Protein AF-A0A483AK46-F1 (afdb_monomer_lite)

Foldseek 3Di:
DDPPVVVVLVVVLVVCVVVVHAQEAEAEPPPPDDPVVSVVSHPYYDYPDDVRVVVVVVVRVVD

Structure (mmCIF, N/CA/C/O backbone):
data_AF-A0A483AK46-F1
#
_entry.id   AF-A0A483AK46-F1
#
loop_
_atom_site.group_PDB
_atom_site.id
_atom_site.type_symbol
_atom_site.label_atom_id
_atom_site.label_alt_id
_atom_site.label_comp_id
_atom_site.label_asym_id
_atom_site.label_entity_id
_atom_site.label_seq_id
_atom_site.pdbx_PDB_ins_code
_atom_site.Cartn_x
_atom_site.Cartn_y
_atom_site.Cartn_z
_atom_site.occupancy
_atom_site.B_iso_or_equiv
_atom_site.auth_seq_id
_atom_site.auth_comp_id
_atom_site.auth_asym_id
_atom_site.auth_atom_id
_atom_site.pdbx_PDB_model_num
ATOM 1 N N . MET A 1 1 ? 15.541 6.881 13.599 1.00 41.59 1 MET A N 1
ATOM 2 C CA . MET A 1 1 ? 15.484 7.541 12.275 1.00 41.59 1 MET A CA 1
ATOM 3 C C . MET A 1 1 ? 14.018 7.600 11.853 1.00 41.59 1 MET A C 1
ATOM 5 O O . MET A 1 1 ? 13.418 6.556 11.645 1.00 41.59 1 MET A O 1
ATOM 9 N N . TYR A 1 2 ? 13.451 8.810 11.935 1.00 35.88 2 TYR A N 1
ATOM 10 C CA . TYR A 1 2 ? 12.044 9.238 11.810 1.00 35.88 2 TYR A CA 1
ATOM 11 C C . TYR A 1 2 ? 10.951 8.485 12.596 1.00 35.88 2 TYR A C 1
ATOM 13 O O . TYR A 1 2 ? 10.030 7.906 12.029 1.00 35.88 2 TYR A O 1
ATOM 21 N N . ALA A 1 3 ? 10.964 8.631 13.924 1.00 39.88 3 ALA A N 1
ATOM 22 C CA . ALA A 1 3 ? 9.838 8.257 14.790 1.00 39.88 3 ALA A CA 1
ATOM 23 C C . ALA A 1 3 ? 8.534 9.040 14.489 1.00 39.88 3 ALA A C 1
ATOM 25 O O . ALA A 1 3 ? 7.457 8.635 14.922 1.00 39.88 3 ALA A O 1
ATOM 26 N N . ASN A 1 4 ? 8.623 10.131 13.715 1.00 45.91 4 ASN A N 1
ATOM 27 C CA . ASN A 1 4 ? 7.496 11.013 13.420 1.00 45.91 4 ASN A CA 1
ATOM 28 C C . ASN A 1 4 ? 6.561 10.478 12.319 1.00 45.91 4 ASN A C 1
ATOM 30 O O . ASN A 1 4 ? 5.370 10.784 12.350 1.00 45.91 4 ASN A O 1
ATOM 34 N N . TYR A 1 5 ? 7.043 9.630 11.389 1.00 54.81 5 TYR A N 1
ATOM 35 C CA . TYR A 1 5 ? 6.143 9.060 10.377 1.00 54.81 5 TYR A CA 1
ATOM 36 C C . TYR A 1 5 ? 5.217 7.982 10.953 1.00 54.81 5 TYR A C 1
ATOM 38 O O . TYR A 1 5 ? 4.069 7.831 10.545 1.00 54.81 5 TYR A O 1
ATOM 46 N N . SER A 1 6 ? 5.681 7.277 11.983 1.00 66.12 6 SER A N 1
ATOM 47 C CA . SER A 1 6 ? 4.948 6.171 12.592 1.00 66.12 6 SER A CA 1
ATOM 48 C C . SER A 1 6 ? 3.608 6.582 13.204 1.00 66.12 6 SER A C 1
ATOM 50 O O . SER A 1 6 ? 2.709 5.749 13.257 1.00 66.12 6 SER A O 1
ATOM 52 N N . LYS A 1 7 ? 3.440 7.827 13.680 1.00 78.81 7 LYS A N 1
ATOM 53 C CA . LYS A 1 7 ? 2.163 8.258 14.277 1.00 78.81 7 LYS A CA 1
ATOM 54 C C . LYS A 1 7 ? 1.086 8.439 13.212 1.00 78.81 7 LYS A C 1
ATOM 56 O O . LYS A 1 7 ? 0.025 7.841 13.358 1.00 78.81 7 LYS A O 1
ATOM 61 N N . TRP A 1 8 ? 1.347 9.216 12.160 1.00 83.00 8 TRP A N 1
ATOM 62 C CA . TRP A 1 8 ? 0.353 9.432 11.104 1.00 83.00 8 TRP A CA 1
ATOM 63 C C . TRP A 1 8 ? 0.119 8.159 10.290 1.00 83.00 8 TRP A C 1
ATOM 65 O O . TRP A 1 8 ? -1.030 7.831 10.044 1.00 83.00 8 TRP A O 1
ATOM 75 N N . ILE A 1 9 ? 1.158 7.361 10.007 1.00 81.69 9 ILE A N 1
ATOM 76 C CA . ILE A 1 9 ? 0.999 6.059 9.335 1.00 81.69 9 ILE A CA 1
ATOM 77 C C . ILE A 1 9 ? 0.047 5.165 10.127 1.00 81.69 9 ILE A C 1
ATOM 79 O O . ILE A 1 9 ? -0.853 4.556 9.563 1.00 81.69 9 ILE A O 1
ATOM 83 N N . LYS A 1 10 ? 0.204 5.102 11.454 1.00 85.25 10 LYS A N 1
ATOM 84 C CA . LYS A 1 10 ? -0.711 4.333 12.306 1.00 85.25 10 LYS A CA 1
ATOM 85 C C . LYS A 1 10 ? -2.136 4.892 12.282 1.00 85.25 10 LYS A C 1
ATOM 87 O O . LYS A 1 10 ? -3.066 4.102 12.399 1.00 85.25 10 LYS A O 1
ATOM 92 N N . GLN A 1 11 ? -2.321 6.209 12.164 1.00 88.38 11 GLN A N 1
ATOM 93 C CA . GLN A 1 11 ? -3.654 6.812 12.028 1.00 88.38 11 GLN A CA 1
ATOM 94 C C . GLN A 1 11 ? -4.287 6.467 10.675 1.00 88.38 11 GLN A C 1
ATOM 96 O O . GLN A 1 11 ? -5.433 6.033 10.653 1.00 88.38 11 GLN A O 1
ATOM 101 N N . GLU A 1 12 ? -3.531 6.539 9.580 1.00 89.56 12 GLU A N 1
ATOM 102 C CA . GLU A 1 12 ? -3.987 6.140 8.241 1.00 89.56 12 GLU A CA 1
ATOM 103 C C . GLU A 1 12 ? -4.329 4.646 8.169 1.00 89.56 12 GLU A C 1
ATOM 105 O O . GLU A 1 12 ? -5.372 4.273 7.635 1.00 89.56 12 GLU A O 1
ATOM 110 N N . ILE A 1 13 ? -3.505 3.777 8.770 1.00 89.00 13 ILE A N 1
ATOM 111 C CA . ILE A 1 13 ? -3.793 2.337 8.878 1.00 89.00 13 ILE A CA 1
ATOM 112 C C . ILE A 1 13 ? -5.095 2.115 9.654 1.00 89.00 13 ILE A C 1
ATOM 114 O O . ILE A 1 13 ? -5.934 1.320 9.236 1.00 89.00 13 ILE A O 1
ATOM 118 N N . LYS A 1 14 ? -5.289 2.817 10.779 1.00 91.25 14 LYS A N 1
ATOM 119 C CA . LYS A 1 14 ? -6.537 2.736 11.552 1.00 91.25 14 LYS A CA 1
ATOM 120 C C . LYS A 1 14 ? -7.734 3.200 10.728 1.00 91.25 14 LYS A C 1
ATOM 122 O O . LYS A 1 14 ? -8.726 2.487 10.686 1.00 91.25 14 LYS A O 1
ATOM 127 N N . GLY A 1 15 ? -7.630 4.345 10.055 1.00 92.38 15 GLY A N 1
ATOM 128 C CA . GLY A 1 15 ? -8.683 4.865 9.186 1.00 92.38 15 GLY A CA 1
ATOM 129 C C . GLY A 1 15 ? -9.031 3.884 8.071 1.00 92.38 15 GLY A C 1
ATOM 130 O O . GLY A 1 15 ? -10.197 3.553 7.891 1.00 92.38 15 GLY A O 1
ATOM 131 N N . SER A 1 16 ? -8.023 3.341 7.392 1.00 90.88 16 SER A N 1
ATOM 132 C CA . SER A 1 16 ? -8.208 2.343 6.334 1.00 90.88 16 SER A CA 1
ATOM 133 C C . SER A 1 16 ? -8.957 1.114 6.849 1.00 90.88 16 SER A C 1
ATOM 135 O O . SER A 1 16 ? -9.934 0.704 6.232 1.00 90.88 16 SER A O 1
ATOM 137 N N . LYS A 1 17 ? -8.599 0.598 8.033 1.00 88.81 17 LYS A N 1
ATOM 138 C CA . LYS A 1 17 ? -9.342 -0.497 8.681 1.00 88.81 17 LYS A CA 1
ATOM 139 C C . LYS A 1 17 ? -10.786 -0.115 9.015 1.00 88.81 17 LYS A C 1
ATOM 141 O O . LYS A 1 17 ? -11.686 -0.903 8.757 1.00 88.81 17 LYS A O 1
ATOM 146 N N . THR A 1 18 ? -11.025 1.089 9.537 1.00 93.69 18 THR A N 1
ATOM 147 C CA . THR A 1 18 ? -12.381 1.577 9.849 1.00 93.69 18 THR A CA 1
ATOM 148 C C . THR A 1 18 ? -13.254 1.698 8.600 1.00 93.69 18 THR A C 1
ATOM 150 O O . THR A 1 18 ? -14.425 1.335 8.631 1.00 93.69 18 THR A O 1
ATOM 153 N N . TYR A 1 19 ? -12.694 2.180 7.490 1.00 92.50 19 TYR A N 1
ATOM 154 C CA . TYR A 1 19 ? -13.407 2.341 6.219 1.00 92.50 19 TYR A CA 1
ATOM 155 C C . TYR A 1 19 ? -13.366 1.092 5.329 1.00 92.50 19 TYR A C 1
ATOM 157 O O . TYR A 1 19 ? -13.788 1.161 4.172 1.00 92.50 19 TYR A O 1
ATOM 165 N N . ASN A 1 20 ? -12.836 -0.020 5.846 1.00 89.62 20 ASN A N 1
ATOM 166 C CA . ASN A 1 20 ? -12.621 -1.269 5.121 1.00 89.62 20 ASN A CA 1
ATOM 167 C C . ASN A 1 20 ? -11.920 -1.051 3.764 1.00 89.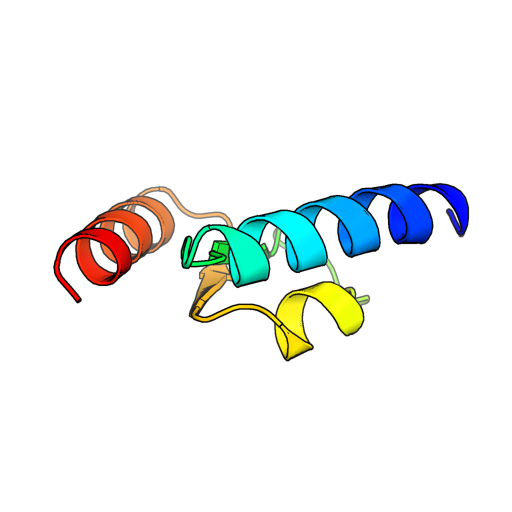62 20 ASN A C 1
ATOM 169 O O . ASN A 1 20 ? -12.315 -1.589 2.729 1.00 89.62 20 ASN A O 1
ATOM 173 N N . LYS A 1 21 ? -10.920 -0.163 3.756 1.00 91.81 21 LYS A N 1
ATOM 174 C CA . LYS A 1 21 ? -10.101 0.160 2.589 1.00 91.81 21 LYS A CA 1
ATOM 175 C C . LYS A 1 21 ? -8.834 -0.690 2.604 1.00 91.81 21 LYS A C 1
ATOM 177 O O . LYS A 1 21 ? -8.139 -0.694 3.623 1.00 91.81 21 LYS A O 1
ATOM 182 N N . PRO A 1 22 ? -8.503 -1.350 1.483 1.00 92.62 22 PRO A N 1
ATOM 183 C CA . PRO A 1 22 ? -7.307 -2.165 1.404 1.00 92.62 22 PRO A CA 1
ATOM 184 C C . PRO A 1 22 ? -6.043 -1.300 1.412 1.00 92.62 22 PRO A C 1
ATOM 186 O O . PRO A 1 22 ? -6.011 -0.200 0.851 1.00 92.62 22 PRO A O 1
ATOM 189 N N . ILE A 1 23 ? -4.978 -1.825 2.008 1.00 92.19 23 ILE A N 1
ATOM 190 C CA . ILE A 1 23 ? -3.676 -1.176 2.142 1.00 92.19 23 ILE A CA 1
ATOM 191 C C . ILE A 1 23 ? -2.667 -1.883 1.232 1.00 92.19 23 ILE A C 1
ATOM 193 O O . ILE A 1 23 ? -2.341 -3.057 1.412 1.00 92.19 23 ILE A O 1
ATOM 197 N N . LEU A 1 24 ? -2.117 -1.138 0.269 1.00 91.81 24 LEU A N 1
ATOM 198 C CA . LEU A 1 24 ? -1.050 -1.601 -0.619 1.00 91.81 24 LEU A CA 1
ATOM 199 C C . LEU A 1 24 ? 0.303 -1.027 -0.186 1.00 91.81 24 LEU A C 1
ATOM 201 O O . LEU A 1 24 ? 0.560 0.166 -0.347 1.00 91.81 24 LEU A O 1
ATOM 205 N N . ALA A 1 25 ? 1.201 -1.879 0.302 1.00 90.12 25 ALA A N 1
ATOM 206 C CA . ALA A 1 25 ? 2.575 -1.495 0.607 1.00 90.12 25 ALA A CA 1
ATOM 207 C C . ALA A 1 25 ? 3.444 -1.497 -0.662 1.00 90.12 25 ALA A C 1
ATOM 209 O O . ALA A 1 25 ? 3.505 -2.492 -1.388 1.00 90.12 25 ALA A O 1
ATOM 210 N N . VAL A 1 26 ? 4.167 -0.401 -0.910 1.00 89.00 26 VAL A N 1
ATOM 211 C CA . VAL A 1 26 ? 5.108 -0.287 -2.037 1.00 89.00 26 VAL A CA 1
ATOM 212 C C . VAL A 1 26 ? 6.528 -0.114 -1.509 1.00 89.00 26 VAL A C 1
ATOM 214 O O . VAL A 1 26 ? 6.849 0.881 -0.863 1.00 89.00 26 VAL A O 1
ATOM 217 N N . ASN A 1 27 ? 7.387 -1.085 -1.808 1.00 84.88 27 ASN A N 1
ATOM 218 C CA . ASN A 1 27 ? 8.767 -1.132 -1.342 1.00 84.88 27 ASN A CA 1
ATOM 219 C C . ASN A 1 27 ? 9.721 -0.579 -2.416 1.00 84.88 27 ASN A C 1
ATOM 221 O O . ASN A 1 27 ? 9.841 -1.185 -3.488 1.00 84.88 27 ASN A O 1
ATOM 225 N N . PRO A 1 28 ? 10.421 0.540 -2.157 1.00 80.38 28 PRO A N 1
ATOM 226 C CA . PRO A 1 28 ? 11.429 1.060 -3.072 1.00 80.38 28 PRO A CA 1
ATOM 227 C C . PRO A 1 28 ? 12.668 0.159 -3.127 1.00 80.38 28 PRO A C 1
ATOM 229 O O . PRO A 1 28 ? 13.005 -0.547 -2.172 1.00 80.38 28 PRO A O 1
ATOM 232 N N . PHE A 1 29 ? 13.355 0.186 -4.269 1.00 73.44 29 PHE A N 1
ATOM 233 C CA . PHE A 1 29 ? 14.582 -0.579 -4.475 1.00 73.44 29 PHE A CA 1
ATOM 234 C C . PHE A 1 29 ? 15.669 -0.174 -3.473 1.00 73.44 29 PHE A C 1
ATOM 236 O O . PHE A 1 29 ? 15.848 1.006 -3.182 1.00 73.44 29 PHE A O 1
ATOM 243 N N . GLY A 1 30 ? 16.393 -1.160 -2.938 1.00 64.12 30 GLY A N 1
ATOM 244 C CA . GLY A 1 30 ? 17.502 -0.931 -2.004 1.00 64.12 30 GLY A CA 1
ATOM 245 C C . GLY A 1 30 ? 17.095 -0.631 -0.556 1.00 64.12 30 GLY A C 1
ATOM 246 O O . GLY A 1 30 ? 17.966 -0.442 0.291 1.00 64.12 30 GLY A O 1
ATOM 247 N N . GLN A 1 31 ? 15.799 -0.624 -0.219 1.00 63.44 31 GLN A N 1
ATOM 248 C CA . GLN A 1 31 ? 15.361 -0.392 1.158 1.00 63.44 31 GLN A CA 1
ATOM 249 C C . GLN A 1 31 ? 15.457 -1.681 1.996 1.00 63.44 31 GLN A C 1
ATOM 251 O O . GLN A 1 31 ? 14.567 -2.528 1.986 1.00 63.44 31 GLN A O 1
ATOM 256 N N . GLN A 1 32 ? 16.557 -1.827 2.743 1.00 54.16 32 GLN A N 1
ATOM 257 C CA . GLN A 1 32 ? 16.777 -2.955 3.664 1.00 54.16 32 GLN A CA 1
ATOM 258 C C . GLN A 1 32 ? 15.946 -2.845 4.955 1.00 54.16 32 GLN A C 1
ATOM 260 O O . GLN A 1 32 ? 15.567 -3.857 5.541 1.00 54.16 32 GLN A O 1
ATOM 265 N N . LYS A 1 33 ? 15.606 -1.620 5.387 1.00 55.66 33 LYS A N 1
ATOM 266 C CA . LYS A 1 33 ? 14.721 -1.372 6.537 1.00 55.66 33 LYS A CA 1
ATOM 267 C C . LYS A 1 33 ? 13.274 -1.271 6.081 1.00 55.66 33 LYS A C 1
ATOM 269 O O . LYS A 1 33 ? 12.730 -0.185 5.910 1.00 55.66 33 LYS A O 1
ATOM 274 N N . LYS A 1 34 ? 12.665 -2.436 5.897 1.00 59.91 34 LYS A N 1
ATOM 275 C CA . LYS A 1 34 ? 11.223 -2.582 5.735 1.00 59.91 34 LYS A CA 1
ATOM 276 C C . LYS A 1 34 ? 10.525 -2.014 6.977 1.00 59.91 34 LYS A C 1
ATOM 278 O O . LYS A 1 34 ? 10.816 -2.436 8.094 1.00 59.91 34 LYS A O 1
ATOM 283 N N . SER A 1 35 ? 9.640 -1.035 6.806 1.00 60.69 35 SER A N 1
ATOM 284 C CA . SER A 1 35 ? 8.852 -0.492 7.919 1.00 60.69 35 SER A CA 1
ATOM 285 C C . SER A 1 35 ? 7.819 -1.543 8.348 1.00 60.69 35 SER A C 1
ATOM 287 O O . SER A 1 35 ? 6.744 -1.622 7.756 1.00 60.69 35 SER A O 1
ATOM 289 N N . GLY A 1 36 ? 8.174 -2.389 9.327 1.00 66.88 36 GLY A N 1
ATOM 290 C CA . GLY A 1 36 ? 7.388 -3.568 9.733 1.00 66.88 36 GLY A CA 1
ATOM 291 C C . GLY A 1 36 ? 5.910 -3.257 9.965 1.00 66.88 36 GLY A C 1
ATOM 292 O O . GLY A 1 36 ? 5.054 -3.908 9.391 1.00 66.88 36 GLY A O 1
ATOM 293 N N . VAL A 1 37 ? 5.612 -2.137 10.632 1.00 75.44 37 VAL A N 1
ATOM 294 C CA . VAL A 1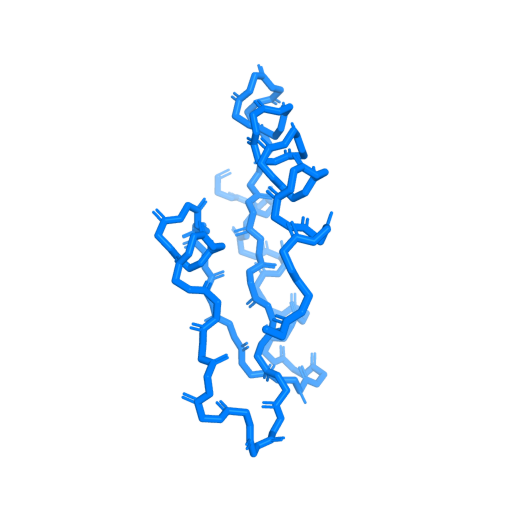 37 ? 4.235 -1.706 10.937 1.00 75.44 37 VAL A CA 1
ATOM 295 C C . VAL A 1 37 ? 3.339 -1.590 9.696 1.00 75.44 37 VAL A C 1
ATOM 297 O O . VAL A 1 37 ? 2.152 -1.883 9.788 1.00 75.44 37 VAL A O 1
ATOM 300 N N . VAL A 1 38 ? 3.864 -1.153 8.548 1.00 76.81 38 VAL A N 1
ATOM 301 C CA . VAL A 1 38 ? 3.056 -1.038 7.321 1.00 76.81 38 VAL A CA 1
ATOM 302 C C . VAL A 1 38 ? 2.855 -2.407 6.688 1.00 7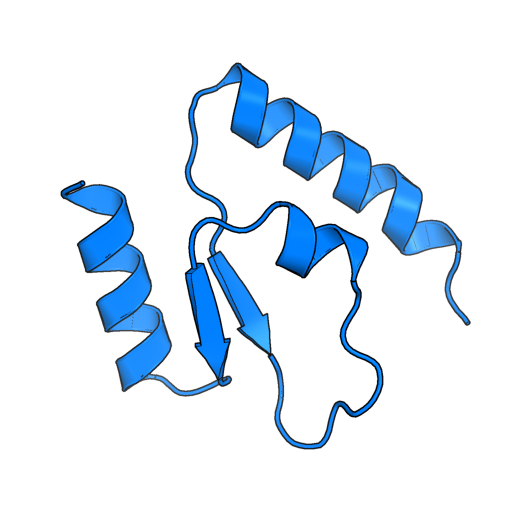6.81 38 VAL A C 1
ATOM 304 O O . VAL A 1 38 ? 1.742 -2.722 6.294 1.00 76.81 38 VAL A O 1
ATOM 307 N N . LEU A 1 39 ? 3.907 -3.225 6.618 1.00 77.25 39 LEU A N 1
ATOM 308 C CA . LEU A 1 39 ? 3.825 -4.563 6.029 1.00 77.25 39 LEU A CA 1
ATOM 309 C C . LEU A 1 39 ? 2.930 -5.497 6.843 1.00 77.25 39 LEU A C 1
ATOM 311 O O . LEU A 1 39 ? 2.145 -6.224 6.251 1.00 77.25 39 LEU A O 1
ATOM 315 N N . ASP A 1 40 ? 2.991 -5.415 8.171 1.00 81.19 40 ASP A N 1
ATOM 316 C CA . ASP A 1 40 ? 2.160 -6.209 9.084 1.00 81.19 40 ASP A CA 1
ATOM 317 C C . ASP A 1 40 ? 0.665 -5.874 8.961 1.00 81.19 40 ASP A C 1
ATOM 319 O O . ASP A 1 40 ? -0.187 -6.637 9.405 1.00 81.19 40 ASP A O 1
ATOM 323 N N . ASN A 1 41 ? 0.336 -4.706 8.401 1.00 85.19 41 ASN A N 1
ATOM 324 C CA . ASN A 1 41 ? -1.037 -4.233 8.243 1.00 85.19 41 ASN A CA 1
ATOM 325 C C . ASN A 1 41 ? -1.461 -4.091 6.774 1.00 85.19 41 ASN A C 1
ATOM 327 O O . ASN A 1 41 ? -2.569 -3.625 6.531 1.00 85.19 41 ASN A O 1
ATOM 331 N N . ALA A 1 42 ? -0.604 -4.441 5.813 1.00 88.12 42 ALA A N 1
ATOM 332 C CA . ALA A 1 42 ? -0.906 -4.328 4.392 1.00 88.12 42 ALA A CA 1
ATOM 333 C C . ALA A 1 42 ? -1.515 -5.626 3.857 1.00 88.12 42 ALA A C 1
ATOM 335 O O . ALA A 1 42 ? -0.983 -6.707 4.094 1.00 88.12 42 ALA A O 1
ATOM 336 N N . ASP A 1 43 ? -2.569 -5.509 3.053 1.00 90.62 43 ASP A N 1
ATOM 337 C CA . ASP A 1 43 ? -3.191 -6.644 2.360 1.00 90.62 43 ASP A CA 1
ATOM 338 C C . ASP A 1 43 ? -2.282 -7.194 1.257 1.00 90.62 43 ASP A C 1
ATOM 340 O O . ASP A 1 43 ? -2.323 -8.372 0.901 1.00 90.62 43 ASP A O 1
ATOM 344 N N . LYS A 1 44 ? -1.434 -6.328 0.691 1.00 90.75 44 LYS A N 1
ATOM 345 C CA . LYS A 1 44 ? -0.463 -6.712 -0.330 1.00 90.75 44 LYS A CA 1
ATOM 346 C C . LYS A 1 44 ? 0.776 -5.838 -0.268 1.00 90.75 44 LYS A C 1
ATOM 348 O O . LYS A 1 44 ? 0.692 -4.637 -0.029 1.00 90.75 44 LYS A O 1
ATOM 353 N N . ALA A 1 45 ? 1.928 -6.434 -0.558 1.00 89.44 45 ALA A N 1
ATOM 354 C CA . ALA A 1 45 ? 3.190 -5.723 -0.703 1.00 89.44 45 ALA A CA 1
ATOM 355 C C . ALA A 1 45 ? 3.784 -5.965 -2.093 1.00 89.44 45 ALA A C 1
ATOM 357 O O . ALA A 1 45 ? 3.844 -7.101 -2.564 1.00 89.44 45 ALA A O 1
ATOM 358 N N . VAL A 1 46 ? 4.247 -4.904 -2.749 1.00 90.81 46 VAL A N 1
ATOM 359 C CA . VAL A 1 46 ? 4.887 -4.969 -4.070 1.00 90.81 46 VAL A CA 1
ATOM 360 C C . VAL A 1 46 ? 6.158 -4.132 -4.109 1.00 90.81 46 VAL A C 1
ATOM 362 O O . VAL A 1 46 ? 6.343 -3.212 -3.318 1.00 90.81 46 VAL A O 1
ATOM 365 N N . GLY A 1 47 ? 7.056 -4.448 -5.040 1.00 88.94 47 GLY A N 1
ATOM 366 C CA . GLY A 1 47 ? 8.190 -3.577 -5.344 1.00 88.94 47 GLY A CA 1
ATOM 367 C C . GLY A 1 47 ? 7.758 -2.315 -6.097 1.00 88.94 47 GLY A C 1
ATOM 368 O O . GLY A 1 47 ? 6.696 -2.289 -6.726 1.00 88.94 47 GLY A O 1
ATOM 369 N N . TRP A 1 48 ? 8.611 -1.292 -6.081 1.00 87.69 48 TRP A N 1
ATOM 370 C CA . TRP A 1 48 ? 8.421 -0.030 -6.802 1.00 87.69 48 TRP A CA 1
ATOM 371 C C . TRP A 1 48 ? 8.592 -0.201 -8.319 1.00 87.69 48 TRP A C 1
ATOM 373 O O . TRP A 1 48 ? 9.584 0.197 -8.918 1.00 87.69 48 TRP A O 1
ATOM 383 N N . ASN A 1 49 ? 7.612 -0.836 -8.955 1.00 88.19 49 ASN A N 1
ATOM 384 C CA . ASN A 1 49 ? 7.571 -1.086 -10.391 1.00 88.19 49 ASN A CA 1
ATOM 385 C C . ASN A 1 49 ? 6.171 -0.800 -10.937 1.00 88.19 49 ASN A C 1
ATOM 387 O O . ASN A 1 49 ? 5.171 -1.151 -10.310 1.00 88.19 49 ASN A O 1
ATOM 391 N N . LYS A 1 50 ? 6.089 -0.254 -12.159 1.00 91.56 50 LYS A N 1
ATO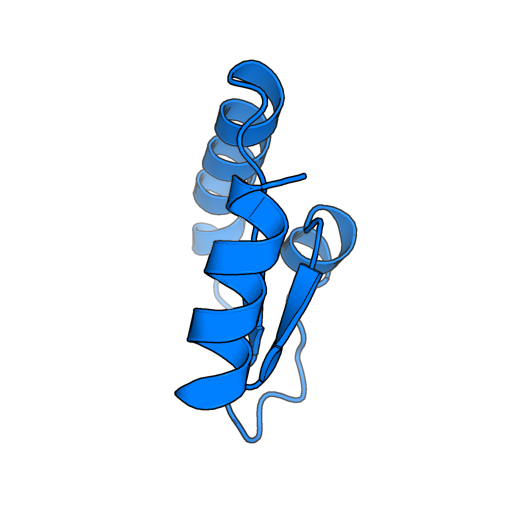M 392 C CA . LYS A 1 50 ? 4.812 0.106 -12.804 1.00 91.56 50 LYS A CA 1
ATOM 393 C C . LYS A 1 50 ? 3.829 -1.071 -12.867 1.00 91.56 50 LYS A C 1
ATOM 395 O O . L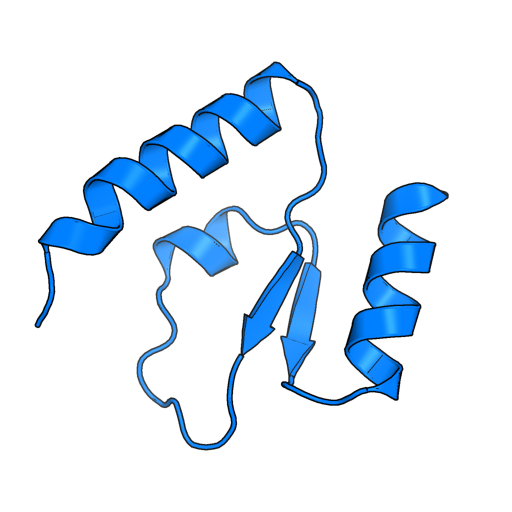YS A 1 50 ? 2.689 -0.946 -12.432 1.00 91.56 50 LYS A O 1
ATOM 400 N N . LYS A 1 51 ? 4.264 -2.218 -13.405 1.00 93.38 51 LYS A N 1
ATOM 401 C CA . LYS A 1 51 ? 3.387 -3.386 -13.616 1.00 93.38 51 LYS A CA 1
ATOM 402 C C . LYS A 1 51 ? 2.862 -3.979 -12.290 1.00 93.38 51 LYS A C 1
ATOM 404 O O . LYS A 1 51 ? 1.642 -4.090 -12.164 1.00 93.38 51 LYS A O 1
ATOM 409 N N . PRO A 1 52 ? 3.713 -4.301 -11.290 1.00 90.56 52 PRO A N 1
ATOM 410 C CA . PRO A 1 52 ? 3.256 -4.819 -10.000 1.00 90.56 52 PRO A CA 1
ATOM 411 C C . PRO A 1 52 ? 2.293 -3.885 -9.269 1.00 90.56 52 PRO A C 1
ATOM 413 O O . PRO A 1 52 ? 1.254 -4.352 -8.812 1.00 90.56 52 PRO A O 1
ATOM 416 N N . VAL A 1 53 ? 2.575 -2.579 -9.220 1.00 92.56 53 VAL A N 1
ATOM 417 C CA . VAL A 1 53 ? 1.704 -1.604 -8.541 1.00 92.56 53 VAL A CA 1
ATOM 418 C C . VAL A 1 53 ? 0.315 -1.567 -9.175 1.00 92.56 53 VAL A C 1
ATOM 420 O O . VAL A 1 53 ? -0.677 -1.746 -8.475 1.00 92.56 53 VAL A O 1
ATOM 423 N N . ILE A 1 54 ? 0.233 -1.434 -10.503 1.00 94.19 54 ILE A N 1
ATOM 424 C CA . ILE A 1 54 ? -1.053 -1.415 -11.218 1.00 94.19 54 ILE A CA 1
ATOM 425 C C . ILE A 1 54 ? -1.825 -2.718 -10.978 1.00 94.19 54 ILE A C 1
ATOM 427 O O . ILE A 1 54 ? -3.008 -2.685 -10.644 1.00 94.19 54 ILE A O 1
ATOM 431 N N . SER A 1 55 ? -1.158 -3.869 -11.108 1.00 94.12 55 SER A N 1
ATOM 432 C CA . SER A 1 55 ? -1.805 -5.169 -10.895 1.00 94.12 55 SER A CA 1
ATOM 433 C C . SER A 1 55 ? -2.332 -5.345 -9.470 1.00 94.12 55 SER A C 1
ATOM 435 O O . SER A 1 55 ? -3.398 -5.922 -9.273 1.00 94.12 55 SER A O 1
ATOM 437 N N . ALA A 1 56 ? -1.614 -4.827 -8.472 1.00 93.94 56 ALA A N 1
ATOM 438 C CA . ALA A 1 56 ? -2.014 -4.918 -7.080 1.00 93.94 56 ALA A CA 1
ATOM 439 C C . ALA A 1 56 ? -3.231 -4.041 -6.781 1.00 93.94 56 ALA A C 1
ATOM 441 O O . ALA A 1 56 ? -4.162 -4.530 -6.153 1.00 93.94 56 ALA A O 1
ATOM 442 N N . ILE A 1 57 ? -3.273 -2.809 -7.301 1.00 93.31 57 ILE A N 1
ATOM 443 C CA . ILE A 1 57 ? -4.445 -1.927 -7.181 1.00 93.31 57 ILE A CA 1
ATOM 444 C C . ILE A 1 57 ? -5.688 -2.613 -7.758 1.00 93.31 57 ILE A C 1
ATOM 446 O O . ILE A 1 57 ? -6.714 -2.706 -7.093 1.00 93.31 57 ILE A O 1
ATOM 450 N N . TRP A 1 58 ? -5.587 -3.153 -8.974 1.00 95.06 58 TRP A N 1
ATOM 451 C CA . TRP A 1 58 ? -6.704 -3.841 -9.623 1.00 95.06 58 TRP A CA 1
ATOM 452 C C . TRP A 1 58 ? -7.172 -5.094 -8.889 1.00 95.06 58 TRP A C 1
ATOM 454 O O . TRP A 1 58 ? -8.353 -5.426 -8.952 1.00 95.06 58 TRP A O 1
ATOM 464 N N . ASN A 1 59 ? -6.252 -5.808 -8.245 1.00 93.88 59 ASN A N 1
ATOM 465 C CA . ASN A 1 59 ? -6.5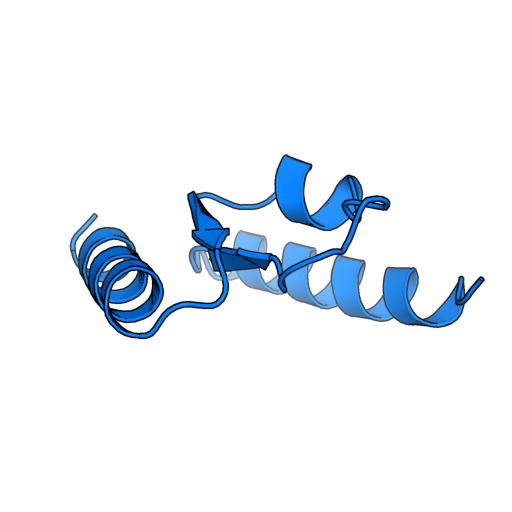64 -7.003 -7.474 1.00 93.88 59 ASN A CA 1
ATOM 466 C C . ASN A 1 59 ? -7.251 -6.651 -6.149 1.00 93.88 59 ASN A C 1
ATOM 468 O O . ASN A 1 59 ? -8.226 -7.302 -5.809 1.00 93.88 59 ASN A O 1
ATOM 472 N N . LEU A 1 60 ? -6.801 -5.596 -5.466 1.00 92.69 60 LEU A N 1
ATOM 473 C CA . LEU A 1 60 ? -7.416 -5.109 -4.228 1.00 92.69 60 LEU A CA 1
ATOM 474 C C . LEU A 1 60 ? -8.765 -4.417 -4.459 1.00 92.69 60 LEU A C 1
ATOM 476 O O . LEU A 1 60 ? -9.604 -4.413 -3.573 1.00 92.69 60 LEU A O 1
ATOM 480 N N . TYR A 1 61 ? -8.985 -3.828 -5.636 1.00 90.19 61 TYR A N 1
ATOM 481 C CA . TYR A 1 61 ? -10.268 -3.210 -5.981 1.00 90.19 61 TYR A CA 1
ATOM 482 C C . TYR A 1 61 ? -11.366 -4.230 -6.314 1.00 90.19 61 TYR A C 1
ATOM 484 O O . TYR A 1 61 ? -12.543 -3.951 -6.117 1.00 90.19 61 TYR A O 1
ATOM 492 N N . ARG A 1 62 ? -10.990 -5.380 -6.886 1.00 84.44 62 ARG A N 1
ATOM 493 C CA . ARG A 1 62 ? -11.933 -6.427 -7.315 1.00 84.44 62 ARG A CA 1
ATOM 494 C C . ARG A 1 62 ? -12.164 -7.520 -6.266 1.00 84.44 62 ARG A C 1
ATOM 496 O O . ARG A 1 62 ? -12.989 -8.393 -6.524 1.00 84.44 62 ARG A O 1
ATOM 503 N N . GLY A 1 63 ? -11.372 -7.522 -5.194 1.00 64.19 63 GLY A N 1
ATOM 504 C CA . GLY A 1 63 ? -11.457 -8.477 -4.088 1.00 64.19 63 GLY A CA 1
ATOM 505 C C . GLY A 1 63 ? -12.462 -8.067 -3.027 1.00 64.19 63 GLY A C 1
ATOM 506 O O . GLY A 1 63 ? -12.881 -6.888 -3.031 1.00 64.19 63 GLY A O 1
#

Sequence (63 aa):
MYANYSKWIKQEIKGSKTYNKPILAVNPFGQQKKSGVVLDNADKAVGWNKKPVISAIWNLYRG

Secondary structure (DSSP, 8-state):
--TTHHHHHHHHHHHHHHTT---EEEE-TT--S--HHHHTT-SEEEES-HHHHHHHHHHHHH-

pLDDT: mean 81.03, std 15.33, range [35.88, 95.06]

Radius of gyration: 12.33 Å; chains: 1; bounding box: 31×20×28 Å